Protein AF-R7UE30-F1 (afdb_monomer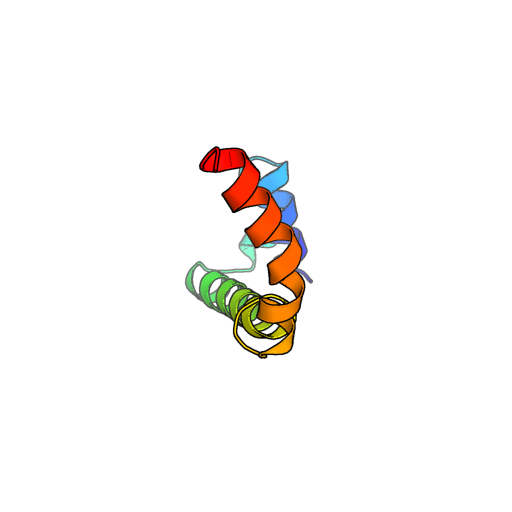_lite)

Foldseek 3Di:
DLLVQQVVCCVVVVHPGPSCVVDDPVRNVVVVVVVVVVCCCPQNDVDPVNVVVCVVVVVVVCCVPVVD

pLDDT: mean 93.29, std 6.54, range [57.75, 98.31]

Radius of gyration: 17.8 Å; chains: 1; bounding box: 39×28×37 Å

InterPro domains:
  IPR029033 Histidine phosphatase superfamily [G3DSA:3.40.50.1240] (1-66)
  IPR029033 Histidine phosphatase superfamily [SSF53254] (2-65)

Structure (mmCIF, N/CA/C/O backbone):
data_AF-R7UE30-F1
#
_entry.id   AF-R7UE30-F1
#
loop_
_atom_site.group_PDB
_atom_site.id
_atom_sit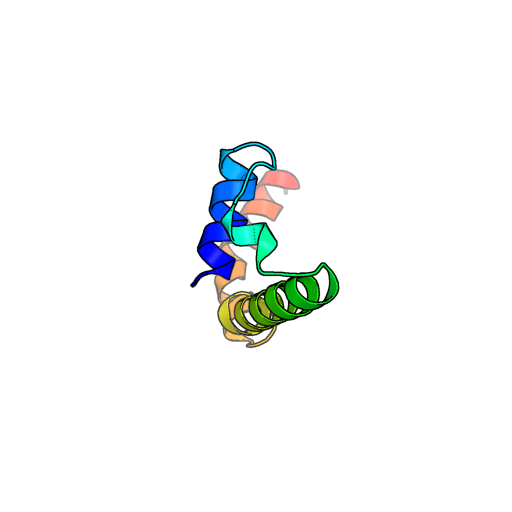e.type_symbol
_atom_site.label_atom_id
_atom_site.label_alt_id
_atom_site.label_comp_id
_atom_site.label_asym_id
_atom_site.label_entity_id
_atom_site.label_seq_id
_atom_site.pdbx_PDB_ins_code
_atom_site.Cartn_x
_atom_site.Cartn_y
_atom_site.Cartn_z
_atom_site.occupancy
_atom_site.B_iso_or_equiv
_atom_site.auth_seq_id
_atom_site.auth_comp_id
_atom_site.auth_asym_id
_atom_site.auth_atom_id
_atom_site.pdbx_PDB_model_num
ATOM 1 N N . THR A 1 1 ? 13.093 -6.376 0.475 1.00 88.69 1 THR A N 1
ATOM 2 C CA . THR A 1 1 ? 13.199 -7.181 -0.763 1.00 88.69 1 THR A CA 1
ATOM 3 C C . THR A 1 1 ? 13.488 -6.258 -1.940 1.00 88.69 1 THR A C 1
ATOM 5 O O . THR A 1 1 ? 13.454 -5.048 -1.748 1.00 88.69 1 THR A O 1
ATOM 8 N N . MET A 1 2 ? 13.786 -6.781 -3.140 1.00 95.25 2 MET A N 1
ATOM 9 C CA . MET A 1 2 ? 13.978 -5.932 -4.336 1.00 95.25 2 MET A CA 1
ATOM 10 C C . MET A 1 2 ? 12.736 -5.074 -4.636 1.00 95.25 2 MET A C 1
ATOM 12 O O . MET A 1 2 ? 12.871 -3.923 -5.043 1.00 95.25 2 MET A O 1
ATOM 16 N N . TYR A 1 3 ? 11.540 -5.605 -4.358 1.00 95.88 3 TYR A N 1
ATOM 17 C CA . TYR A 1 3 ? 10.284 -4.873 -4.502 1.00 95.88 3 TYR A CA 1
ATOM 18 C C . TYR A 1 3 ? 10.155 -3.726 -3.484 1.00 95.88 3 TYR A C 1
ATOM 20 O O . TYR A 1 3 ? 9.842 -2.600 -3.859 1.00 95.88 3 TYR A O 1
ATOM 28 N N . ASP A 1 4 ? 10.523 -3.956 -2.218 1.00 95.38 4 ASP A N 1
ATOM 29 C CA . ASP A 1 4 ? 10.526 -2.891 -1.197 1.00 95.38 4 ASP A CA 1
ATOM 30 C C . ASP A 1 4 ? 11.494 -1.750 -1.549 1.00 95.38 4 ASP A C 1
ATOM 32 O O . ASP A 1 4 ? 11.187 -0.576 -1.320 1.00 95.38 4 ASP A O 1
ATOM 36 N N . SER A 1 5 ? 12.660 -2.083 -2.119 1.00 96.12 5 SER A N 1
ATOM 37 C CA . SER A 1 5 ? 13.621 -1.095 -2.624 1.00 96.12 5 SER A CA 1
ATOM 38 C C . SER A 1 5 ? 13.030 -0.286 -3.777 1.00 96.12 5 SER A C 1
ATOM 40 O O . SER A 1 5 ? 13.129 0.938 -3.754 1.00 96.12 5 SER A O 1
ATOM 42 N N . CYS A 1 6 ? 12.356 -0.944 -4.730 1.00 96.81 6 CYS A N 1
ATOM 43 C CA . CYS A 1 6 ? 11.606 -0.270 -5.793 1.00 96.81 6 CYS A CA 1
ATOM 44 C C . CYS A 1 6 ? 10.569 0.703 -5.211 1.00 96.81 6 CYS A C 1
ATOM 46 O O . CYS A 1 6 ? 10.668 1.900 -5.466 1.00 96.81 6 CYS A O 1
ATOM 48 N N . ARG A 1 7 ? 9.639 0.238 -4.366 1.00 95.44 7 ARG A N 1
ATOM 49 C CA . ARG A 1 7 ? 8.557 1.070 -3.805 1.00 95.44 7 ARG A CA 1
ATOM 50 C C . ARG A 1 7 ? 9.082 2.280 -3.027 1.00 95.44 7 ARG A C 1
ATOM 52 O O . ARG A 1 7 ? 8.582 3.400 -3.176 1.00 95.44 7 ARG A O 1
ATOM 59 N N . SER A 1 8 ? 10.110 2.061 -2.207 1.00 95.50 8 SER A N 1
ATOM 60 C CA . SER A 1 8 ? 10.712 3.112 -1.380 1.00 95.50 8 SER A CA 1
ATOM 61 C C . SER A 1 8 ? 11.429 4.155 -2.234 1.00 95.50 8 SER A C 1
ATOM 63 O O . SER A 1 8 ? 11.192 5.352 -2.073 1.00 95.50 8 SER A O 1
ATOM 65 N N . GLU A 1 9 ? 12.275 3.724 -3.174 1.00 96.75 9 GLU A N 1
ATOM 66 C CA . GLU A 1 9 ? 12.974 4.647 -4.071 1.00 96.75 9 GLU A CA 1
ATOM 67 C C . GLU A 1 9 ? 12.007 5.371 -5.004 1.00 96.75 9 GLU A C 1
ATOM 69 O O . GLU A 1 9 ? 12.181 6.565 -5.223 1.00 96.75 9 GLU A O 1
ATOM 74 N N . TYR A 1 10 ? 10.965 4.697 -5.494 1.00 95.38 10 TYR A N 1
ATOM 75 C CA . TYR A 1 10 ? 9.954 5.298 -6.362 1.00 95.38 10 TYR A CA 1
ATOM 76 C C . TYR A 1 10 ? 9.267 6.469 -5.656 1.00 95.38 10 TYR A C 1
ATOM 78 O O . TYR A 1 10 ? 9.133 7.552 -6.225 1.00 95.38 10 TYR A O 1
ATOM 86 N N . SER A 1 11 ? 8.928 6.288 -4.378 1.00 94.94 11 SER A N 1
ATOM 87 C CA . SER A 1 11 ? 8.305 7.323 -3.548 1.00 94.94 11 SER A CA 1
ATOM 88 C C . SER A 1 11 ? 9.266 8.474 -3.224 1.00 94.94 11 SER A C 1
ATOM 90 O O . SER A 1 11 ? 8.898 9.642 -3.326 1.00 94.94 11 SER A O 1
ATOM 92 N N . ILE A 1 12 ? 10.513 8.161 -2.856 1.00 96.50 12 ILE A N 1
ATOM 93 C CA . ILE A 1 12 ? 11.510 9.156 -2.422 1.00 96.50 12 ILE A CA 1
ATOM 94 C C . ILE A 1 12 ? 12.085 9.947 -3.605 1.00 96.50 12 ILE A C 1
ATOM 96 O O . ILE A 1 12 ? 12.410 11.124 -3.468 1.00 96.50 12 ILE A O 1
ATOM 100 N N . ARG A 1 13 ? 12.240 9.309 -4.766 1.00 95.94 13 ARG A N 1
ATOM 101 C CA . ARG A 1 13 ? 12.900 9.874 -5.952 1.00 95.94 13 ARG A CA 1
ATOM 102 C C . ARG A 1 13 ? 11.918 10.270 -7.052 1.00 95.94 13 ARG A C 1
ATOM 104 O O . ARG A 1 13 ? 12.313 10.350 -8.213 1.00 95.94 13 ARG A O 1
ATOM 111 N N . HIS A 1 14 ? 10.655 10.514 -6.701 1.00 92.81 14 HIS A N 1
ATOM 112 C CA . HIS A 1 14 ? 9.618 10.994 -7.623 1.00 92.81 14 HIS A CA 1
ATOM 113 C C . HIS A 1 14 ? 9.502 10.148 -8.903 1.00 92.81 14 HIS A C 1
ATOM 115 O O . HIS A 1 14 ? 9.485 10.669 -10.016 1.00 92.81 14 HIS A O 1
ATOM 121 N N . GLY A 1 15 ? 9.467 8.826 -8.738 1.00 89.25 15 GLY A N 1
ATOM 122 C CA . GLY A 1 15 ? 9.332 7.859 -9.825 1.00 89.25 15 GLY A CA 1
ATOM 123 C C . GLY A 1 15 ? 10.649 7.340 -10.409 1.00 89.25 15 GLY A C 1
ATOM 124 O O . GLY A 1 15 ? 10.639 6.362 -11.152 1.00 89.25 15 GLY A O 1
ATOM 125 N N . ASN A 1 16 ? 11.799 7.927 -10.059 1.00 92.00 16 ASN A N 1
ATOM 126 C CA . ASN A 1 16 ? 13.097 7.444 -10.532 1.00 92.00 16 ASN A CA 1
ATOM 127 C C . ASN A 1 16 ? 13.673 6.345 -9.619 1.00 92.00 16 ASN A C 1
ATOM 129 O O . ASN A 1 16 ? 14.449 6.625 -8.700 1.00 92.00 16 ASN A O 1
ATOM 133 N N . ALA A 1 17 ? 13.306 5.094 -9.897 1.00 94.56 17 ALA A N 1
ATOM 134 C CA . ALA A 1 17 ? 13.694 3.932 -9.103 1.00 94.56 17 ALA A CA 1
ATOM 135 C C . ALA A 1 17 ? 14.282 2.805 -9.971 1.00 94.56 17 ALA A C 1
ATOM 137 O O . ALA A 1 17 ? 13.530 2.033 -10.569 1.00 94.56 17 ALA A O 1
ATOM 138 N N . PRO A 1 18 ? 15.622 2.658 -10.021 1.00 94.06 18 PRO A N 1
ATOM 139 C CA . PRO A 1 18 ? 16.289 1.612 -10.795 1.00 94.06 18 PRO A CA 1
ATOM 140 C C . PRO A 1 18 ? 15.808 0.198 -10.476 1.00 94.06 18 PRO A C 1
ATOM 142 O O . PRO A 1 18 ? 15.700 -0.621 -11.378 1.00 94.06 18 PRO A O 1
ATOM 145 N N . TRP A 1 19 ? 15.465 -0.095 -9.220 1.00 95.25 19 TRP A N 1
ATOM 146 C CA . TRP A 1 19 ? 14.969 -1.420 -8.835 1.00 95.25 19 TRP A CA 1
ATOM 147 C C . TRP A 1 19 ? 13.614 -1.771 -9.450 1.00 95.25 19 TRP A C 1
ATOM 149 O O . TRP A 1 19 ? 13.304 -2.953 -9.579 1.00 95.25 19 TRP A O 1
ATOM 159 N N . CYS A 1 20 ? 12.821 -0.778 -9.863 1.00 95.69 20 CYS A N 1
ATOM 160 C CA . CYS A 1 20 ? 11.522 -1.025 -10.484 1.00 95.69 20 CYS A CA 1
ATOM 161 C C . CYS A 1 20 ? 11.636 -1.595 -11.900 1.00 95.69 20 CYS A C 1
ATOM 163 O O . CYS A 1 20 ? 10.692 -2.215 -12.368 1.00 95.69 20 CYS A O 1
ATOM 165 N N . VAL A 1 21 ? 12.799 -1.488 -12.560 1.00 95.62 21 VAL A N 1
ATOM 166 C CA . VAL A 1 21 ? 13.019 -2.093 -13.890 1.00 95.62 21 VAL A CA 1
ATOM 167 C C . VAL A 1 21 ? 12.948 -3.624 -13.874 1.00 95.62 21 VAL A C 1
ATOM 169 O O . VAL A 1 21 ? 12.828 -4.254 -14.920 1.00 95.62 21 VAL A O 1
ATOM 172 N N . LEU A 1 22 ? 13.044 -4.233 -12.690 1.00 95.19 22 LEU A N 1
ATOM 173 C CA . LEU A 1 22 ? 12.977 -5.681 -12.506 1.00 95.19 22 LEU A CA 1
ATOM 174 C C . LEU A 1 22 ? 11.541 -6.222 -12.520 1.00 95.19 22 LEU A C 1
ATOM 176 O O . LEU A 1 22 ? 11.368 -7.438 -12.525 1.00 95.19 22 LEU A O 1
ATOM 180 N N . PHE A 1 23 ? 10.534 -5.346 -12.504 1.00 95.75 23 PHE A N 1
ATOM 181 C CA . PHE A 1 23 ? 9.126 -5.711 -12.390 1.00 95.75 23 PHE A CA 1
ATOM 182 C C . PHE A 1 23 ? 8.339 -5.124 -13.560 1.00 95.75 23 PHE A C 1
ATOM 184 O O . PHE A 1 23 ? 8.496 -3.950 -13.899 1.00 95.75 23 PHE A O 1
ATOM 191 N N . ARG A 1 24 ? 7.472 -5.930 -14.175 1.00 96.94 24 ARG A N 1
ATOM 192 C CA . ARG A 1 24 ? 6.399 -5.405 -15.028 1.00 96.94 24 ARG A CA 1
ATOM 193 C C . ARG A 1 24 ? 5.234 -4.960 -14.149 1.00 96.94 24 ARG A C 1
ATOM 195 O O . ARG A 1 24 ? 5.179 -5.294 -12.969 1.00 96.94 24 ARG A O 1
ATOM 202 N N . GLU A 1 25 ? 4.293 -4.236 -14.740 1.00 95.50 25 GLU A N 1
ATOM 203 C CA . GLU A 1 25 ? 3.078 -3.790 -14.049 1.00 95.50 25 GLU A CA 1
ATOM 204 C C . GLU A 1 25 ? 2.308 -4.971 -13.437 1.00 95.50 25 GLU A C 1
ATOM 206 O O . GLU A 1 25 ?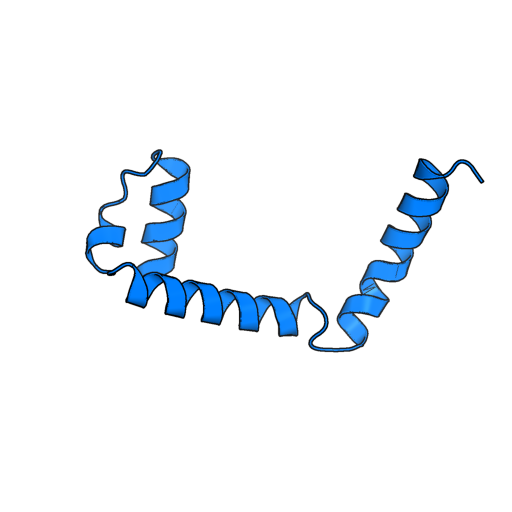 2.043 -4.962 -12.243 1.00 95.50 25 GLU A O 1
ATOM 211 N N . GLU A 1 26 ? 2.105 -6.047 -14.204 1.00 98.00 26 GLU A N 1
ATOM 212 C CA . GLU A 1 26 ? 1.492 -7.304 -13.736 1.00 98.00 26 GLU A CA 1
ATOM 213 C C . GLU A 1 26 ? 2.219 -7.899 -12.515 1.00 98.00 26 GLU A C 1
ATOM 215 O O . GLU A 1 26 ? 1.596 -8.394 -11.577 1.00 98.00 26 GLU A O 1
ATOM 220 N N . ASP A 1 27 ? 3.557 -7.855 -12.516 1.00 96.75 27 ASP A N 1
ATOM 221 C CA . ASP A 1 27 ? 4.361 -8.380 -11.412 1.00 96.75 27 ASP A CA 1
ATOM 222 C C . ASP A 1 27 ? 4.195 -7.481 -10.168 1.00 96.75 27 ASP A C 1
ATOM 224 O O . ASP A 1 27 ? 4.098 -7.982 -9.048 1.00 96.75 27 ASP A O 1
ATOM 228 N N . ALA A 1 28 ? 4.122 -6.158 -10.356 1.00 95.31 28 ALA A N 1
ATOM 229 C CA . ALA A 1 28 ? 3.890 -5.194 -9.282 1.00 95.31 28 ALA A CA 1
ATOM 230 C C . ALA A 1 28 ? 2.484 -5.326 -8.675 1.00 95.31 28 ALA A C 1
ATOM 232 O O . ALA A 1 28 ? 2.356 -5.307 -7.454 1.00 95.31 28 ALA A O 1
ATOM 233 N N . GLU A 1 29 ? 1.448 -5.544 -9.488 1.00 97.50 29 GLU A N 1
ATOM 234 C CA . GLU A 1 29 ? 0.079 -5.786 -9.010 1.00 97.50 29 GLU A CA 1
ATOM 235 C C . GLU A 1 29 ? 0.000 -7.009 -8.087 1.00 97.50 29 GLU A C 1
ATOM 237 O O . GLU A 1 29 ? -0.619 -6.952 -7.025 1.00 97.50 29 GLU A O 1
ATOM 242 N N . VAL A 1 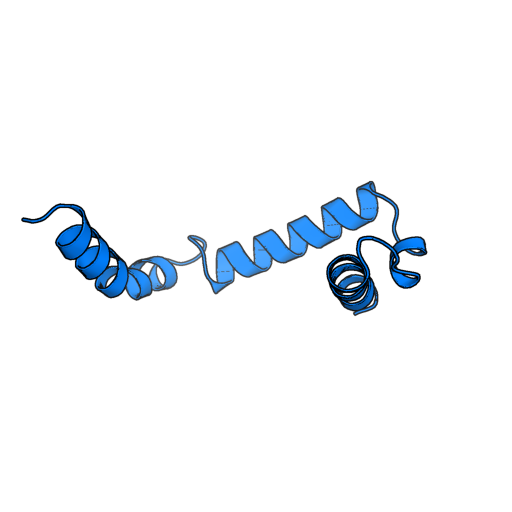30 ? 0.675 -8.108 -8.445 1.00 97.88 30 VAL A N 1
ATOM 243 C CA . VAL A 1 30 ? 0.741 -9.308 -7.594 1.00 97.88 30 VAL A CA 1
ATOM 244 C C . VAL A 1 30 ? 1.449 -9.010 -6.272 1.00 97.88 30 VAL A C 1
ATOM 246 O O . VAL A 1 30 ? 1.013 -9.478 -5.218 1.00 97.88 30 VAL A O 1
ATOM 249 N N . MET A 1 31 ? 2.535 -8.236 -6.314 1.00 97.00 31 MET A N 1
ATOM 250 C CA . MET A 1 31 ? 3.282 -7.865 -5.113 1.00 97.00 31 MET A CA 1
ATOM 251 C C . MET A 1 31 ? 2.480 -6.931 -4.197 1.00 97.00 31 MET A C 1
ATOM 253 O O . MET A 1 31 ? 2.460 -7.169 -2.990 1.00 97.00 31 MET A O 1
ATOM 257 N N . GLU A 1 32 ? 1.786 -5.924 -4.737 1.00 96.81 32 GLU A N 1
ATOM 258 C CA . GLU A 1 32 ? 0.880 -5.074 -3.950 1.00 96.81 32 GLU A CA 1
ATOM 259 C C . GLU A 1 32 ? -0.266 -5.895 -3.360 1.00 96.81 32 GLU A C 1
ATOM 261 O O . GLU A 1 32 ? -0.525 -5.795 -2.166 1.00 96.81 32 GLU A O 1
ATOM 266 N N . TYR A 1 33 ? -0.876 -6.803 -4.125 1.00 97.81 33 TYR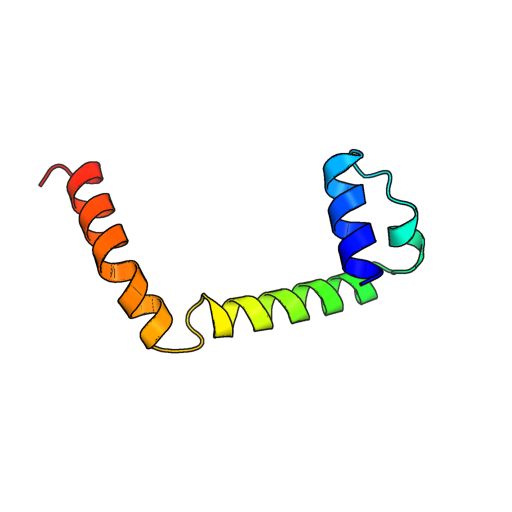 A N 1
ATOM 267 C CA . TYR A 1 33 ? -1.953 -7.638 -3.594 1.00 97.81 33 TYR A CA 1
ATOM 268 C C . TYR A 1 33 ? -1.485 -8.571 -2.464 1.00 97.81 33 TYR A C 1
ATOM 270 O O . TYR A 1 33 ? -2.208 -8.814 -1.495 1.00 97.81 33 TYR A O 1
ATOM 278 N N . ALA A 1 34 ? -0.254 -9.085 -2.540 1.00 97.50 34 ALA A N 1
ATOM 279 C CA . ALA A 1 34 ? 0.332 -9.855 -1.445 1.00 97.50 34 ALA A CA 1
ATOM 280 C C . ALA A 1 34 ? 0.506 -9.008 -0.169 1.00 97.50 34 ALA A C 1
ATOM 282 O O . ALA A 1 34 ? 0.311 -9.516 0.939 1.00 97.50 34 ALA A O 1
ATOM 283 N N . ILE A 1 35 ? 0.844 -7.724 -0.319 1.00 97.06 35 ILE A N 1
ATOM 284 C CA . ILE A 1 35 ? 0.945 -6.766 0.789 1.00 97.06 35 ILE A CA 1
ATOM 285 C C . ILE A 1 35 ? -0.449 -6.426 1.329 1.00 97.06 35 ILE A C 1
ATOM 287 O O . ILE A 1 35 ? -0.640 -6.465 2.543 1.00 97.06 35 ILE A O 1
ATOM 291 N N . ASP A 1 36 ? -1.437 -6.210 0.460 1.00 97.81 36 ASP A N 1
ATOM 292 C CA . ASP A 1 36 ? -2.831 -5.979 0.850 1.00 97.81 36 ASP A CA 1
ATOM 293 C C . ASP A 1 36 ? -3.381 -7.141 1.677 1.00 97.81 36 ASP A C 1
ATOM 295 O O . ASP A 1 36 ? -4.016 -6.929 2.708 1.00 97.81 36 ASP A O 1
ATOM 299 N N . LEU A 1 37 ? -3.114 -8.386 1.270 1.00 98.31 37 LEU A N 1
ATOM 300 C CA . LEU A 1 37 ? -3.509 -9.561 2.045 1.00 98.31 37 LEU A CA 1
ATOM 301 C C . LEU A 1 37 ? -2.825 -9.583 3.413 1.00 98.31 37 LEU A C 1
ATOM 303 O O . LEU A 1 37 ? -3.479 -9.845 4.425 1.00 98.31 37 LEU A O 1
ATOM 307 N N . PHE A 1 38 ? -1.525 -9.296 3.466 1.00 97.12 38 PHE A N 1
ATOM 308 C CA . PHE A 1 38 ? -0.808 -9.210 4.733 1.00 97.12 38 PHE A CA 1
ATOM 309 C C . PHE A 1 38 ? -1.429 -8.156 5.657 1.00 97.12 38 PHE A C 1
ATOM 311 O O . PHE A 1 38 ? -1.706 -8.464 6.817 1.00 97.12 38 PHE A O 1
ATOM 318 N N . ASP A 1 39 ? -1.701 -6.953 5.156 1.00 96.81 39 ASP A N 1
ATOM 319 C CA . ASP A 1 39 ? -2.289 -5.878 5.950 1.00 96.81 39 ASP A CA 1
ATOM 320 C C . ASP A 1 39 ? -3.750 -6.151 6.312 1.00 96.81 39 ASP A C 1
ATOM 322 O O . ASP A 1 39 ? -4.155 -5.879 7.442 1.00 96.81 39 ASP A O 1
ATOM 326 N N . TYR A 1 40 ? -4.527 -6.783 5.433 1.00 96.56 40 TYR A N 1
ATOM 327 C CA . TYR A 1 40 ? -5.900 -7.191 5.721 1.00 96.56 40 TYR A CA 1
ATOM 328 C C . TYR A 1 40 ? -5.973 -8.132 6.926 1.00 96.56 40 TYR A C 1
ATOM 330 O O . TYR A 1 40 ? -6.793 -7.924 7.822 1.00 96.56 40 TYR A O 1
ATOM 338 N N . TYR A 1 41 ? -5.101 -9.141 6.988 1.00 96.50 41 TYR A N 1
ATOM 339 C CA . TYR A 1 41 ? -5.079 -10.074 8.115 1.00 96.50 41 TYR A CA 1
ATOM 340 C C . TYR A 1 41 ? -4.360 -9.512 9.338 1.00 96.50 41 TYR A C 1
ATOM 342 O O . TYR A 1 41 ? -4.765 -9.783 10.464 1.00 96.50 41 TYR A O 1
ATOM 350 N N . ARG A 1 42 ? -3.298 -8.727 9.163 1.00 95.50 42 ARG A N 1
ATOM 351 C CA . ARG A 1 42 ? -2.509 -8.238 10.297 1.00 95.50 42 ARG A CA 1
ATOM 352 C C . ARG A 1 42 ? -3.112 -7.007 10.971 1.00 95.50 42 ARG A C 1
ATOM 354 O O . ARG A 1 42 ? -2.959 -6.859 12.178 1.00 95.50 42 ARG A O 1
ATOM 361 N N . HIS A 1 43 ? -3.759 -6.136 10.204 1.00 92.75 43 HIS A N 1
ATOM 362 C CA . HIS A 1 43 ? -4.215 -4.820 10.661 1.00 92.75 43 HIS A CA 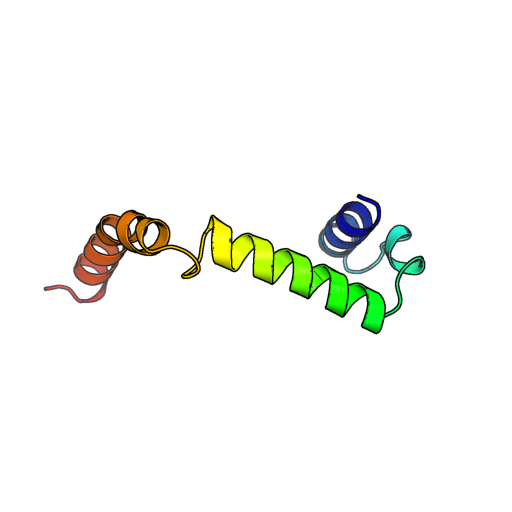1
ATOM 363 C C . HIS A 1 43 ? -5.672 -4.509 10.271 1.00 92.75 43 HIS A C 1
ATOM 365 O O . HIS A 1 43 ? -6.285 -3.630 10.869 1.00 92.75 43 HIS A O 1
ATOM 371 N N . GLY A 1 44 ? -6.230 -5.207 9.279 1.00 91.88 44 GLY A N 1
ATOM 372 C CA . GLY A 1 44 ? -7.600 -5.033 8.799 1.00 91.88 44 GLY A CA 1
ATOM 373 C C . GLY A 1 44 ? -8.587 -6.057 9.365 1.00 91.88 44 GLY A C 1
ATOM 374 O O . GLY A 1 44 ? -8.383 -6.638 10.427 1.00 91.88 44 GLY A O 1
ATOM 375 N N . TYR A 1 45 ? -9.669 -6.302 8.624 1.00 92.94 45 TYR A N 1
ATOM 376 C CA . TYR A 1 45 ? -10.803 -7.132 9.054 1.00 92.94 45 TYR A CA 1
ATOM 377 C C . TYR A 1 45 ? -10.567 -8.647 9.009 1.00 92.94 45 TYR A C 1
ATOM 379 O O . TYR A 1 45 ? -11.499 -9.405 9.261 1.00 92.94 45 TYR A O 1
ATOM 387 N N . GLY A 1 46 ? -9.359 -9.116 8.690 1.00 95.06 46 GLY A N 1
ATOM 388 C CA . GLY A 1 46 ? -9.093 -10.552 8.605 1.00 95.06 46 GLY A CA 1
ATOM 389 C C . GLY A 1 46 ? -9.191 -11.296 9.943 1.00 95.06 46 GLY A C 1
ATOM 390 O O . GLY A 1 46 ? -9.377 -12.510 9.931 1.00 95.06 46 GLY A O 1
ATOM 391 N N . TYR A 1 47 ? -9.114 -10.587 11.078 1.00 94.81 47 TYR A N 1
ATOM 392 C CA . TYR A 1 47 ? -9.390 -11.125 12.414 1.00 94.81 47 TYR A CA 1
ATOM 393 C C . TYR A 1 47 ? -10.208 -10.145 13.257 1.00 94.81 47 TYR A C 1
ATOM 395 O O . TYR A 1 47 ? -9.978 -8.934 13.216 1.00 94.81 47 TYR A O 1
ATOM 403 N N . ASP A 1 48 ? -11.093 -10.681 14.100 1.00 93.94 48 ASP A N 1
ATOM 404 C CA . ASP A 1 48 ? -11.974 -9.884 14.960 1.00 93.94 48 ASP A CA 1
ATOM 405 C C . ASP A 1 48 ? -11.189 -8.937 15.888 1.00 93.94 48 ASP A C 1
ATOM 407 O O . ASP A 1 48 ? -11.497 -7.754 15.995 1.00 93.94 48 ASP A O 1
ATOM 411 N N . ILE A 1 49 ? -10.072 -9.393 16.457 1.00 93.94 49 ILE A N 1
ATOM 412 C CA . ILE A 1 49 ? -9.275 -8.573 17.381 1.00 93.94 49 ILE A CA 1
ATOM 413 C C . ILE A 1 49 ? -8.776 -7.249 16.766 1.00 93.94 49 ILE A C 1
ATOM 415 O O . ILE A 1 49 ? -8.540 -6.281 17.488 1.00 93.94 49 ILE A O 1
ATOM 419 N N . ASN A 1 50 ? -8.607 -7.170 15.445 1.00 91.81 50 ASN A N 1
ATOM 420 C CA . ASN A 1 50 ? -8.088 -5.969 14.790 1.00 91.81 50 ASN A CA 1
ATOM 421 C C . ASN A 1 50 ? -9.122 -4.830 14.777 1.00 91.81 50 ASN A C 1
ATOM 423 O O . ASN A 1 50 ? -8.760 -3.665 14.964 1.00 91.81 50 ASN A O 1
ATOM 427 N N . HIS A 1 51 ? -10.413 -5.146 14.610 1.00 86.50 51 HIS A N 1
ATOM 428 C CA . HIS A 1 51 ? -11.461 -4.124 14.690 1.00 86.50 51 HIS A CA 1
ATOM 429 C C . HIS A 1 51 ? -11.719 -3.713 16.147 1.00 86.50 51 HIS A C 1
ATOM 431 O O . HIS A 1 51 ? -11.906 -2.528 16.418 1.00 86.50 51 HIS A O 1
ATOM 437 N N . GLU A 1 52 ? -11.632 -4.658 17.090 1.00 91.81 52 GLU A N 1
ATOM 438 C CA . GLU A 1 52 ? -11.795 -4.395 18.527 1.00 91.81 52 GLU A CA 1
ATOM 439 C C . GLU A 1 52 ? -10.745 -3.415 19.067 1.00 91.81 52 GLU A C 1
ATOM 441 O O . GLU A 1 52 ? -11.071 -2.498 19.824 1.00 91.81 52 GLU A O 1
ATOM 446 N N . GLN A 1 53 ? -9.487 -3.551 18.635 1.00 90.50 53 GLN A N 1
ATOM 447 C CA . GLN A 1 53 ? -8.402 -2.636 19.013 1.00 90.50 53 GLN A CA 1
ATOM 448 C C . GLN A 1 53 ? -8.687 -1.179 18.613 1.00 90.50 53 GLN A C 1
ATOM 450 O O . GLN A 1 53 ? -8.271 -0.249 19.308 1.00 90.50 53 GLN A O 1
ATOM 455 N N . SER A 1 54 ? -9.417 -0.972 17.515 1.00 89.62 54 SER A N 1
ATOM 456 C CA . SER A 1 54 ? -9.701 0.359 16.965 1.00 89.62 54 SER A CA 1
ATOM 457 C C . SER A 1 54 ? -10.882 1.064 17.645 1.00 89.62 54 SER A C 1
ATOM 459 O O . SER A 1 54 ? -11.030 2.279 17.488 1.00 89.62 54 SER A O 1
ATOM 461 N N . CYS A 1 55 ? -11.700 0.349 18.430 1.00 90.44 55 CYS A N 1
ATOM 462 C CA . CYS A 1 55 ? -12.936 0.872 19.023 1.00 90.44 55 CYS A CA 1
ATOM 463 C C . CYS A 1 55 ? -12.720 2.143 19.853 1.00 90.44 55 CYS A C 1
ATOM 465 O O . CYS A 1 55 ? -13.419 3.130 19.649 1.00 90.44 55 CYS A O 1
ATOM 467 N N . ASN A 1 56 ? -11.728 2.160 20.749 1.00 92.69 56 ASN A N 1
ATOM 468 C CA . ASN A 1 56 ? -11.483 3.318 21.622 1.00 92.69 56 ASN A CA 1
ATOM 469 C C . ASN A 1 56 ? -11.119 4.579 20.826 1.00 92.69 56 ASN A C 1
ATOM 471 O O . ASN A 1 56 ? -11.598 5.672 21.130 1.00 92.69 56 ASN A O 1
ATOM 475 N N . LEU A 1 57 ? -10.280 4.428 19.797 1.00 91.12 57 LEU A N 1
ATOM 476 C CA . LEU A 1 57 ? -9.882 5.541 18.940 1.00 91.12 57 LEU A CA 1
ATOM 477 C C . LEU A 1 57 ? -11.067 6.043 18.113 1.00 91.12 57 LEU A C 1
ATOM 479 O O . LEU A 1 57 ? -11.263 7.252 17.998 1.00 91.12 57 LEU A O 1
ATOM 483 N N . PHE A 1 58 ? -11.862 5.124 17.563 1.00 89.94 58 PHE A N 1
ATOM 484 C CA . PHE A 1 58 ? -13.028 5.470 16.762 1.00 89.94 58 PHE A CA 1
ATOM 485 C C . PHE A 1 58 ? -14.098 6.185 17.594 1.00 89.94 58 PHE A C 1
ATOM 487 O O . PHE A 1 58 ? -14.573 7.237 17.175 1.00 89.94 58 PHE A O 1
ATOM 494 N N . SER A 1 59 ? -14.413 5.697 18.798 1.00 91.62 59 SER A N 1
ATOM 495 C CA . SER A 1 59 ? -15.349 6.369 19.710 1.00 91.62 59 SER A CA 1
ATOM 496 C C . SER A 1 59 ? -14.894 7.791 20.035 1.00 91.62 59 SER A C 1
ATOM 498 O O . SER A 1 59 ? -15.660 8.734 19.859 1.00 91.62 59 SER A O 1
ATOM 500 N N . ALA A 1 60 ? -13.619 7.973 20.394 1.00 93.25 60 ALA A N 1
ATOM 501 C CA . ALA A 1 60 ? -13.072 9.297 20.687 1.00 93.25 60 ALA A CA 1
ATOM 502 C C . ALA A 1 60 ? -13.101 10.240 19.469 1.00 93.25 60 ALA A C 1
ATOM 504 O O . ALA A 1 60 ? -13.304 11.446 19.614 1.00 93.25 60 ALA A O 1
ATOM 505 N N . LEU A 1 61 ? -12.880 9.713 18.260 1.00 93.38 61 LEU A N 1
ATOM 506 C CA . LEU A 1 61 ? -12.982 10.482 17.021 1.00 93.38 61 LEU A CA 1
ATOM 507 C C . LEU A 1 61 ? -14.425 10.935 16.770 1.00 93.38 61 LEU A C 1
ATOM 509 O O . LEU A 1 61 ? -14.653 12.107 16.479 1.00 93.38 61 LEU A O 1
ATOM 513 N N . VAL A 1 62 ? -15.384 10.016 16.898 1.00 93.25 62 VAL A N 1
ATOM 514 C CA . VAL A 1 62 ? -16.812 10.280 16.691 1.00 93.25 62 VAL A CA 1
ATOM 515 C C . VAL A 1 62 ? -17.323 11.312 17.694 1.00 93.25 62 VAL A C 1
ATOM 517 O O . VAL A 1 62 ? -17.955 12.278 17.278 1.00 93.25 62 VAL A O 1
ATOM 520 N N . GLU A 1 63 ? -16.985 11.174 18.977 1.00 93.69 63 GLU A N 1
ATOM 521 C CA . GLU A 1 63 ? -17.323 12.153 20.021 1.00 93.69 63 GLU A CA 1
ATOM 522 C C . GLU A 1 63 ? -16.791 13.554 19.684 1.00 93.69 63 GLU A C 1
ATOM 524 O O . GLU A 1 63 ? -17.512 14.545 19.785 1.00 93.69 63 GLU A O 1
ATOM 529 N N . ARG A 1 64 ? -15.537 13.644 19.220 1.00 91.56 64 ARG A N 1
ATOM 530 C CA . ARG A 1 64 ? -14.898 14.925 18.880 1.00 91.56 64 ARG A CA 1
ATOM 531 C C . ARG A 1 64 ? -15.436 15.564 17.603 1.00 91.56 64 ARG A C 1
ATOM 533 O O . ARG A 1 64 ? -15.454 16.787 17.521 1.00 91.56 64 ARG A O 1
ATOM 540 N N . ILE A 1 65 ? -15.803 14.770 16.596 1.00 92.44 65 ILE A N 1
ATOM 541 C CA . ILE A 1 65 ? -16.298 15.285 15.309 1.00 92.44 65 ILE A CA 1
ATOM 542 C C . ILE A 1 65 ? -17.782 15.636 15.392 1.00 92.44 65 ILE A C 1
ATOM 544 O O . ILE A 1 65 ? -18.195 16.652 14.837 1.00 92.44 65 ILE A O 1
ATOM 548 N N . LEU A 1 66 ? -18.589 14.798 16.046 1.00 84.06 66 LEU A N 1
ATOM 549 C CA . LEU A 1 66 ? -20.042 14.950 16.035 1.00 84.06 66 LEU A CA 1
ATOM 550 C C . LEU A 1 66 ? -20.574 15.909 17.106 1.00 84.06 66 LEU A C 1
ATOM 552 O O . LEU A 1 66 ? -21.768 16.189 17.065 1.00 84.06 66 LEU A O 1
ATOM 556 N N . CYS A 1 67 ? -19.725 16.449 17.997 1.00 61.22 67 CYS A N 1
ATOM 557 C CA . CYS A 1 67 ? -20.130 17.349 19.089 1.00 61.22 67 CYS A CA 1
ATOM 558 C C . CYS A 1 67 ? -21.424 16.869 19.773 1.00 61.22 67 CYS A C 1
ATOM 560 O O . CYS A 1 67 ? -22.420 17.597 19.806 1.00 61.22 67 CYS A O 1
ATOM 562 N N . VAL A 1 68 ? -21.416 15.621 20.253 1.00 57.75 68 VAL A N 1
ATOM 563 C CA . VAL A 1 68 ? -22.462 15.107 21.153 1.00 57.75 68 VAL A CA 1
ATOM 564 C C . VAL A 1 68 ? -22.190 15.596 22.570 1.00 57.75 68 VAL A C 1
ATOM 566 O O . VAL A 1 68 ? -21.002 15.595 22.966 1.00 57.75 68 VAL A O 1
#

Sequence (68 aa):
TMYDSCRSEYSIRHGNAPWCVLFREEDAEVMEYAIDLFDYYRHGYGYDINHEQSCNLFSALVERILCV

Organism: Capitella teleta (NCBI:txid283909)

Secondary structure (DSSP, 8-state):
-HHHHHHHHHHHTTT--GGGGG--HHHHHHHHHHHHHHHHHHTSTTSHHHHHHHHHHHHHHHHHHHT-